Protein AF-A0A7C3VDF2-F1 (afdb_monomer_lite)

Radius of gyration: 17.89 Å; chains: 1; bounding box: 38×41×49 Å

Foldseek 3Di:
DDDPVLVVCLVCQVVVLVVCCVVVVNALLSSLCSNQVVNLVVLCVLPVVLQVVLLVVLLLPLQLCLVLVQVLCQLQVVDARPDDPPPPDADVRTRGPSSSSNSSSVSSRVRSVCCRPPNPDSPDDCVPVVNVVVSVVSCVVSVVSVVCCVPPVVVSNDNPDD

Structure (mmCIF, N/CA/C/O backbone):
data_AF-A0A7C3VDF2-F1
#
_entry.id   AF-A0A7C3VDF2-F1
#
loop_
_atom_site.group_PDB
_atom_site.id
_atom_site.type_symbol
_atom_site.label_atom_id
_atom_site.label_alt_id
_atom_site.label_comp_id
_atom_site.label_asym_id
_atom_site.label_entity_id
_atom_site.label_seq_id
_atom_site.pdbx_PDB_ins_code
_atom_site.Cartn_x
_atom_site.Cartn_y
_atom_site.Cartn_z
_atom_site.occupancy
_atom_site.B_iso_or_equiv
_atom_site.auth_seq_id
_atom_site.auth_comp_id
_atom_site.auth_asym_id
_atom_site.auth_atom_id
_atom_site.pdbx_PDB_model_num
ATOM 1 N N . MET A 1 1 ? -18.485 2.761 19.091 1.00 57.16 1 MET A N 1
ATOM 2 C CA . MET A 1 1 ? -18.601 3.387 17.757 1.00 57.16 1 MET A CA 1
ATOM 3 C C . MET A 1 1 ? -17.496 4.422 17.684 1.00 57.16 1 MET A C 1
ATOM 5 O O . MET A 1 1 ? -17.377 5.202 18.622 1.00 57.16 1 MET A O 1
ATOM 9 N N . VAL A 1 2 ? -16.613 4.338 16.691 1.00 72.25 2 VAL A N 1
ATOM 10 C CA . VAL A 1 2 ? -15.445 5.225 16.610 1.00 72.25 2 VAL A CA 1
ATOM 11 C C . VAL A 1 2 ? -15.928 6.656 16.364 1.00 72.25 2 VAL A C 1
ATOM 13 O O . VAL A 1 2 ? -16.851 6.882 15.584 1.00 72.25 2 VAL A O 1
ATOM 16 N N . SER A 1 3 ? -15.371 7.616 17.105 1.00 84.50 3 SER A N 1
ATOM 17 C CA . SER A 1 3 ? -15.807 9.017 17.074 1.00 84.50 3 SER A CA 1
ATOM 18 C C . SER A 1 3 ? -15.695 9.622 15.671 1.00 84.50 3 SER A C 1
ATOM 20 O O . SER A 1 3 ? -14.692 9.420 14.983 1.00 84.50 3 SER A O 1
ATOM 22 N N . LYS A 1 4 ? -16.673 10.463 15.293 1.00 89.12 4 LYS A N 1
ATOM 23 C CA . LYS A 1 4 ? -16.661 11.272 14.055 1.00 89.12 4 LYS A CA 1
ATOM 24 C C . LYS A 1 4 ? -15.363 12.078 13.887 1.00 89.12 4 LYS A C 1
ATOM 26 O O . LYS A 1 4 ? -14.963 12.364 12.766 1.00 89.12 4 LYS A O 1
ATOM 31 N N . LYS A 1 5 ? -14.680 12.396 14.995 1.00 93.25 5 LYS A N 1
ATOM 32 C CA . LYS A 1 5 ? -13.379 13.080 15.003 1.00 93.25 5 LYS A CA 1
ATOM 33 C C . LYS A 1 5 ? -12.282 12.281 14.290 1.00 93.25 5 LYS A C 1
ATOM 35 O O . LYS A 1 5 ? -11.503 12.873 13.554 1.00 93.25 5 LYS A O 1
ATOM 40 N N . HIS A 1 6 ? -12.237 10.957 14.465 1.00 94.81 6 HIS A N 1
ATOM 41 C CA . HIS A 1 6 ? -11.242 10.110 13.795 1.00 94.81 6 HIS A CA 1
ATOM 42 C C . HIS A 1 6 ? -11.486 10.059 12.287 1.00 94.81 6 HIS A C 1
ATOM 44 O O . HIS A 1 6 ? -10.539 10.114 11.513 1.00 94.81 6 HIS A O 1
ATOM 50 N N . LEU A 1 7 ? -12.755 10.003 11.870 1.00 94.38 7 LEU A N 1
ATOM 51 C CA . LEU A 1 7 ? -13.112 10.040 10.454 1.00 94.38 7 LEU A CA 1
ATOM 52 C C . LEU A 1 7 ? -12.704 11.375 9.827 1.00 94.38 7 LEU A C 1
ATOM 54 O O . LEU A 1 7 ? -12.064 11.387 8.784 1.00 94.38 7 LEU A O 1
ATOM 58 N N . LEU A 1 8 ? -13.019 12.489 10.494 1.00 95.75 8 LEU A N 1
ATOM 59 C CA . LEU A 1 8 ? -12.620 13.816 10.032 1.00 95.75 8 LEU A CA 1
ATOM 60 C C . LEU A 1 8 ? -11.096 13.938 9.910 1.00 95.75 8 LEU A C 1
ATOM 62 O O . LEU A 1 8 ? -10.612 14.443 8.905 1.00 95.75 8 LEU A O 1
ATOM 66 N N . PHE A 1 9 ? -10.342 13.430 10.889 1.00 95.88 9 PHE A N 1
ATOM 67 C CA . PHE A 1 9 ? -8.881 13.391 10.817 1.00 95.88 9 PHE A CA 1
ATOM 68 C C . PHE A 1 9 ? -8.391 12.643 9.570 1.00 95.88 9 PHE A C 1
ATOM 70 O O . PHE A 1 9 ? -7.584 13.185 8.823 1.00 95.88 9 PHE A O 1
ATOM 77 N N . ILE A 1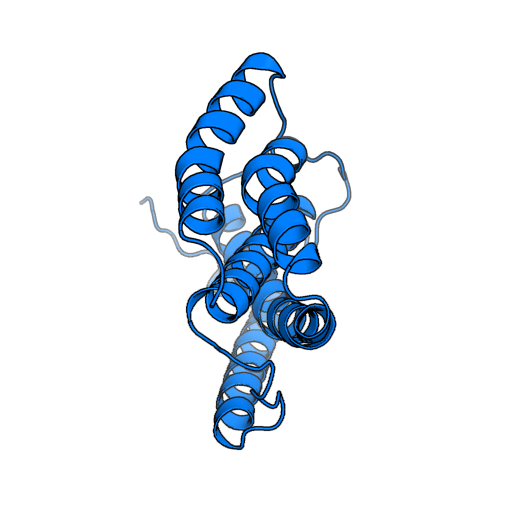 10 ? -8.919 11.445 9.301 1.00 96.88 10 ILE A N 1
ATOM 78 C CA . ILE A 1 10 ? -8.537 10.654 8.123 1.00 96.88 10 ILE A CA 1
ATOM 79 C C . ILE A 1 10 ? -8.911 11.349 6.811 1.00 96.88 10 ILE A C 1
ATOM 81 O O . ILE A 1 10 ? -8.132 11.302 5.867 1.00 96.88 10 ILE A O 1
ATOM 85 N N . LEU A 1 11 ? -10.064 12.018 6.743 1.00 95.94 11 LEU A N 1
ATOM 86 C CA . LEU A 1 11 ? -10.493 12.741 5.541 1.00 95.94 11 LEU A CA 1
ATOM 87 C C . LEU A 1 11 ? -9.654 13.994 5.267 1.00 95.94 11 LEU A C 1
ATOM 89 O O . LEU A 1 11 ? -9.436 14.343 4.111 1.00 95.94 11 LEU A O 1
ATOM 93 N N . LEU A 1 12 ? -9.173 14.666 6.315 1.00 97.44 12 LEU A N 1
ATOM 94 C CA . LEU A 1 12 ? -8.295 15.832 6.187 1.00 97.44 12 LEU A CA 1
ATOM 95 C C . LEU A 1 12 ? -6.829 15.444 5.960 1.00 97.44 12 LEU A C 1
ATOM 97 O O . LEU A 1 12 ? -6.051 16.244 5.441 1.00 97.44 12 LEU A O 1
ATOM 101 N N . TRP A 1 13 ? -6.441 14.224 6.331 1.00 97.81 13 TRP A N 1
ATOM 102 C CA . TRP A 1 13 ? -5.058 13.774 6.267 1.00 97.81 13 TRP A CA 1
ATOM 103 C C . TRP A 1 13 ? -4.420 13.858 4.866 1.00 97.81 13 TRP A C 1
ATOM 105 O O . TRP A 1 13 ? -3.295 14.345 4.790 1.00 97.81 13 TRP A O 1
ATOM 115 N N . PRO A 1 14 ? -5.084 13.500 3.747 1.00 97.81 14 PRO A N 1
ATOM 116 C CA . PRO A 1 14 ? -4.513 13.656 2.407 1.00 97.81 14 PRO A CA 1
ATOM 117 C C . PRO A 1 14 ? -4.091 15.091 2.073 1.00 97.81 14 PRO A C 1
ATOM 119 O O . PRO A 1 14 ? -3.101 15.290 1.372 1.00 97.81 14 PRO A O 1
ATOM 122 N N . ILE A 1 15 ? -4.794 16.099 2.603 1.00 98.25 15 ILE A N 1
ATOM 123 C CA . ILE A 1 15 ? -4.428 17.512 2.421 1.00 98.25 15 ILE A CA 1
ATOM 124 C C . ILE A 1 15 ? -3.101 17.788 3.136 1.00 98.25 15 ILE A C 1
ATOM 126 O O . ILE A 1 15 ? -2.181 18.356 2.550 1.00 98.25 15 ILE A O 1
ATOM 130 N N . ILE A 1 16 ? -2.971 17.316 4.379 1.00 98.06 16 ILE A N 1
ATOM 131 C CA . ILE A 1 16 ? -1.741 17.433 5.172 1.00 98.06 16 ILE A CA 1
ATOM 132 C C . ILE A 1 16 ? -0.593 16.680 4.488 1.00 98.06 16 ILE A C 1
ATOM 134 O O . ILE A 1 16 ? 0.486 17.240 4.312 1.00 98.06 16 ILE A O 1
ATOM 138 N N . ALA A 1 17 ? -0.828 15.441 4.051 1.00 98.06 17 ALA A N 1
ATOM 139 C CA . ALA A 1 17 ? 0.152 14.615 3.350 1.00 98.06 17 ALA A CA 1
ATOM 140 C C . ALA A 1 17 ? 0.629 15.275 2.050 1.00 98.06 17 ALA A C 1
ATOM 142 O O . ALA A 1 17 ? 1.827 15.265 1.772 1.00 98.06 17 ALA A O 1
ATOM 143 N N . THR A 1 18 ? -0.275 15.906 1.295 1.00 98.19 18 THR A N 1
ATOM 144 C CA . THR A 1 18 ? 0.064 16.669 0.085 1.00 98.19 18 THR A CA 1
ATOM 145 C C . THR A 1 18 ? 1.000 17.825 0.422 1.00 98.19 18 THR A C 1
ATOM 147 O O . THR A 1 18 ? 2.092 17.913 -0.136 1.00 98.19 18 THR A O 1
ATOM 150 N N . VAL A 1 19 ? 0.618 18.678 1.379 1.00 98.19 19 VAL A N 1
ATOM 151 C CA . VAL A 1 19 ? 1.434 19.828 1.800 1.00 98.19 19 VAL A CA 1
ATOM 152 C C . VAL A 1 19 ? 2.812 19.374 2.288 1.00 98.19 19 VAL A C 1
ATOM 154 O O . VAL A 1 19 ? 3.826 19.907 1.842 1.00 98.19 19 VAL A O 1
ATOM 157 N N . LEU A 1 20 ? 2.872 18.350 3.145 1.00 98.06 20 LEU A N 1
ATOM 158 C CA . LEU A 1 20 ? 4.135 17.794 3.635 1.00 98.06 20 LEU A CA 1
ATOM 159 C C . LEU A 1 20 ? 4.989 17.213 2.505 1.00 98.06 20 LEU A C 1
ATOM 161 O O . LEU A 1 20 ? 6.199 17.425 2.498 1.00 98.06 20 LEU A O 1
ATOM 165 N N . SER A 1 21 ? 4.381 16.533 1.532 1.00 97.62 21 SER A N 1
ATOM 166 C CA . SER A 1 21 ? 5.111 15.961 0.396 1.00 97.62 21 SER A CA 1
ATOM 167 C C . SER A 1 21 ? 5.785 17.049 -0.442 1.00 97.62 21 SER A C 1
ATOM 169 O O . SER A 1 21 ? 6.950 16.901 -0.809 1.00 97.62 21 SER A O 1
ATOM 171 N N . PHE A 1 22 ? 5.105 18.178 -0.676 1.00 97.31 22 PHE A N 1
ATOM 172 C CA . PHE A 1 22 ? 5.691 19.323 -1.379 1.00 97.31 22 PHE A CA 1
ATOM 173 C C . PHE A 1 22 ? 6.793 20.010 -0.569 1.00 97.31 22 PHE A C 1
ATOM 175 O O . PHE A 1 22 ? 7.875 20.260 -1.102 1.00 97.31 22 PHE A O 1
ATOM 182 N N . LEU A 1 23 ? 6.550 20.288 0.715 1.00 97.94 23 LEU A N 1
ATOM 183 C CA . LEU A 1 23 ? 7.520 20.974 1.577 1.00 97.94 23 LEU A CA 1
ATOM 184 C C . LEU A 1 23 ? 8.807 20.163 1.763 1.00 97.94 23 LEU A C 1
ATOM 186 O O . LEU A 1 23 ? 9.899 20.728 1.767 1.00 97.94 23 LEU A O 1
ATOM 190 N N . LEU A 1 24 ? 8.684 18.842 1.887 1.00 96.56 24 LEU A N 1
ATOM 191 C CA . LEU A 1 24 ? 9.812 17.937 2.099 1.00 96.56 24 LEU A CA 1
ATOM 192 C C . LEU A 1 24 ? 10.455 17.456 0.792 1.00 96.56 24 LEU A C 1
ATOM 194 O O . LEU A 1 24 ? 11.447 16.734 0.852 1.00 96.56 24 LEU A O 1
ATOM 198 N N . LYS A 1 25 ? 9.899 17.823 -0.376 1.00 95.56 25 LYS A N 1
ATOM 199 C CA . LYS A 1 25 ? 10.270 17.247 -1.683 1.00 95.56 25 LYS A CA 1
ATOM 200 C C . LYS A 1 25 ? 10.303 15.715 -1.613 1.00 95.56 25 LYS A C 1
ATOM 202 O O . LYS A 1 25 ? 11.284 15.076 -1.992 1.00 95.56 25 LYS A O 1
ATOM 207 N N . ALA A 1 26 ? 9.243 15.147 -1.043 1.00 94.50 26 ALA A N 1
ATOM 208 C CA . ALA A 1 26 ? 9.159 13.731 -0.731 1.00 94.50 26 ALA A CA 1
ATOM 209 C C . ALA A 1 26 ? 9.307 12.877 -1.998 1.00 94.50 26 ALA A C 1
ATOM 211 O O . ALA A 1 26 ? 8.665 13.128 -3.017 1.00 94.50 26 ALA A O 1
ATOM 212 N N . ASN A 1 27 ? 10.139 11.838 -1.919 1.00 93.88 27 ASN A N 1
ATOM 213 C CA . ASN A 1 27 ? 10.215 10.816 -2.960 1.00 93.88 27 ASN A CA 1
ATOM 214 C C . ASN A 1 27 ? 8.980 9.894 -2.918 1.00 93.88 27 ASN A C 1
ATOM 216 O O . ASN A 1 27 ? 8.108 10.037 -2.053 1.00 93.88 27 ASN A O 1
ATOM 220 N N . THR A 1 28 ? 8.902 8.938 -3.847 1.00 92.62 28 THR A N 1
ATOM 221 C CA . THR A 1 28 ? 7.770 8.004 -3.957 1.00 92.62 28 THR A CA 1
ATOM 222 C C . THR A 1 28 ? 7.518 7.254 -2.650 1.00 92.62 28 THR A C 1
ATOM 224 O O . THR A 1 28 ? 6.384 7.212 -2.181 1.00 92.62 28 THR A O 1
ATOM 227 N N . LEU A 1 29 ? 8.567 6.730 -2.006 1.00 95.19 29 LEU A N 1
ATOM 228 C CA . LEU A 1 29 ? 8.438 6.008 -0.738 1.00 95.19 29 LEU A CA 1
ATOM 229 C C . LEU A 1 29 ? 7.896 6.902 0.383 1.00 95.19 29 LEU A C 1
ATOM 231 O O . LEU A 1 29 ? 6.945 6.533 1.070 1.00 95.19 29 LEU A O 1
ATOM 235 N N . ALA A 1 30 ? 8.484 8.085 0.565 1.00 96.56 30 ALA A N 1
ATOM 236 C CA . ALA A 1 30 ? 8.071 9.028 1.595 1.00 96.56 30 ALA A CA 1
ATOM 237 C C . ALA A 1 30 ? 6.625 9.491 1.376 1.00 96.56 30 ALA A C 1
ATOM 239 O O . ALA A 1 30 ? 5.841 9.503 2.322 1.00 96.56 30 ALA A O 1
ATOM 240 N N . SER A 1 31 ? 6.244 9.786 0.131 1.00 96.44 31 SER A N 1
ATOM 241 C CA . SER A 1 31 ? 4.867 10.140 -0.224 1.00 96.44 31 SER A CA 1
ATOM 242 C C . SER A 1 31 ? 3.911 8.986 0.084 1.00 96.44 31 SER A C 1
ATOM 244 O O . SER A 1 31 ? 2.910 9.176 0.766 1.00 96.44 31 SER A O 1
ATOM 246 N N . THR A 1 32 ? 4.251 7.758 -0.303 1.00 96.75 32 THR A N 1
ATOM 247 C CA . THR A 1 32 ? 3.467 6.558 0.018 1.00 96.75 32 THR A CA 1
ATOM 248 C C . THR A 1 32 ? 3.254 6.382 1.525 1.00 96.75 32 THR A C 1
ATOM 250 O O . THR A 1 32 ? 2.133 6.126 1.978 1.00 96.75 32 THR A O 1
ATOM 253 N N . LEU A 1 33 ? 4.304 6.567 2.329 1.00 98.06 33 LEU A N 1
ATOM 254 C CA . LEU A 1 33 ? 4.208 6.493 3.788 1.00 98.06 33 LEU A CA 1
ATOM 255 C C . LEU A 1 33 ? 3.353 7.624 4.367 1.00 98.06 33 LEU A C 1
ATOM 257 O O . LEU A 1 33 ? 2.565 7.374 5.278 1.00 98.06 33 LEU A O 1
ATOM 261 N N . LEU A 1 34 ? 3.462 8.843 3.834 1.00 98.19 34 LEU A N 1
ATOM 262 C CA . LEU A 1 34 ? 2.622 9.966 4.242 1.00 98.19 34 LEU A CA 1
ATOM 263 C C . LEU A 1 34 ? 1.151 9.693 3.922 1.00 98.19 34 LEU A C 1
ATOM 265 O O . LEU A 1 34 ? 0.315 9.824 4.808 1.00 98.19 34 LEU A O 1
ATOM 269 N N . PHE A 1 35 ? 0.820 9.285 2.698 1.00 98.19 35 PHE A N 1
ATOM 270 C CA . PHE A 1 35 ? -0.568 9.128 2.257 1.00 98.19 35 PHE A CA 1
ATOM 271 C C . PHE A 1 35 ? -1.266 7.894 2.830 1.00 98.19 35 PHE A C 1
ATOM 273 O O . PHE A 1 35 ? -2.449 7.975 3.153 1.00 98.19 35 PHE A O 1
ATOM 280 N N . PHE A 1 36 ? -0.558 6.773 2.983 1.00 98.25 36 PHE A N 1
ATOM 281 C CA . PHE A 1 36 ? -1.173 5.505 3.392 1.00 98.25 36 PHE A CA 1
ATOM 282 C C . PHE A 1 36 ? -0.581 4.943 4.679 1.00 98.25 36 PHE A C 1
ATOM 284 O O . PHE A 1 36 ? -1.327 4.459 5.525 1.00 98.25 36 PHE A O 1
ATOM 291 N N . GLY A 1 37 ? 0.734 5.054 4.877 1.00 98.06 37 GLY A N 1
ATOM 292 C CA . GLY A 1 37 ? 1.417 4.512 6.055 1.00 98.06 37 GLY A CA 1
ATOM 293 C C . GLY A 1 37 ? 0.935 5.132 7.368 1.00 98.06 37 GLY A C 1
ATOM 294 O O . GLY A 1 37 ? 0.401 4.434 8.227 1.00 98.06 37 GLY A O 1
ATOM 295 N N . ILE A 1 38 ? 1.078 6.450 7.521 1.00 98.00 38 ILE A N 1
ATOM 296 C CA . ILE A 1 38 ? 0.698 7.169 8.746 1.00 98.00 38 ILE A CA 1
ATOM 297 C C . ILE A 1 38 ? -0.785 6.985 9.109 1.00 98.00 38 ILE A C 1
ATOM 299 O O . ILE A 1 38 ? -1.060 6.589 10.249 1.00 98.00 38 ILE A O 1
ATOM 303 N N . PRO A 1 39 ? -1.759 7.219 8.207 1.00 97.81 39 PRO A N 1
ATOM 304 C CA . PRO A 1 39 ? -3.161 7.067 8.572 1.00 97.81 39 PRO A CA 1
ATOM 305 C C . PRO A 1 39 ? -3.515 5.600 8.840 1.00 97.81 39 PRO A C 1
ATOM 307 O O . PRO A 1 39 ? -4.291 5.326 9.754 1.00 97.81 39 PRO A O 1
ATOM 310 N N . ALA A 1 40 ? -2.903 4.637 8.143 1.00 98.06 40 ALA A N 1
ATOM 311 C CA . ALA A 1 40 ? -3.100 3.225 8.450 1.00 98.06 40 ALA A CA 1
ATOM 312 C C . ALA A 1 40 ? -2.544 2.833 9.825 1.00 98.06 40 ALA A C 1
ATOM 314 O O . ALA A 1 40 ? -3.210 2.109 10.567 1.00 98.06 40 ALA A O 1
ATOM 315 N N . VAL A 1 41 ? -1.360 3.325 10.203 1.00 98.25 41 VAL A N 1
ATOM 316 C CA . VAL A 1 41 ? -0.772 3.109 11.535 1.00 98.25 41 VAL A CA 1
ATOM 317 C C . VAL A 1 41 ? -1.665 3.714 12.618 1.00 98.25 41 VAL A C 1
ATOM 319 O O . VAL A 1 41 ? -1.983 3.045 13.601 1.00 98.25 41 VAL A O 1
ATOM 322 N N . TYR A 1 42 ? -2.151 4.938 12.411 1.00 97.88 42 TYR A N 1
ATOM 323 C CA . TYR A 1 42 ? -3.103 5.581 13.313 1.00 97.88 42 TYR A CA 1
ATOM 324 C C . TYR A 1 42 ? -4.368 4.734 13.526 1.00 97.88 42 TYR A C 1
ATOM 326 O O . TYR A 1 42 ? -4.754 4.460 14.662 1.00 97.88 42 TYR A O 1
ATOM 334 N N . LEU A 1 43 ? -4.986 4.254 12.443 1.00 96.75 43 LEU A N 1
ATOM 335 C CA . LEU A 1 43 ? -6.168 3.388 12.504 1.00 96.75 43 LEU A CA 1
ATOM 336 C C . LEU A 1 43 ? -5.874 2.032 13.157 1.00 96.75 43 LEU A C 1
ATOM 338 O O . LEU A 1 43 ? -6.695 1.511 13.914 1.00 96.75 43 LEU A O 1
ATOM 342 N N . SER A 1 44 ? -4.677 1.494 12.937 1.00 96.88 44 SER A N 1
ATOM 343 C CA . SER A 1 44 ? -4.211 0.254 13.562 1.00 96.88 44 SER A CA 1
ATOM 344 C C . SER A 1 44 ? -4.122 0.387 15.084 1.00 96.88 44 SER A C 1
ATOM 346 O O . SER A 1 44 ? -4.484 -0.543 15.803 1.00 96.88 44 SER A O 1
ATOM 348 N N . PHE A 1 45 ? -3.726 1.556 15.601 1.00 96.12 45 PHE A N 1
ATOM 349 C CA . PHE A 1 45 ? -3.753 1.816 17.043 1.00 96.12 45 PHE A CA 1
ATOM 350 C C . PHE A 1 45 ? -5.171 1.836 17.622 1.00 96.12 45 PHE A C 1
ATOM 352 O O . PHE A 1 45 ? -5.349 1.417 18.767 1.00 96.12 45 PHE A O 1
ATOM 359 N N . LEU A 1 46 ? -6.167 2.275 16.845 1.00 93.75 46 LEU A N 1
ATOM 360 C CA . LEU A 1 46 ? -7.573 2.281 17.262 1.00 93.75 46 LEU A CA 1
ATOM 361 C C . LEU A 1 46 ? -8.196 0.879 17.256 1.00 93.75 46 LEU A C 1
ATOM 363 O O . LEU A 1 46 ? -9.106 0.623 18.044 1.00 93.75 46 LEU A O 1
ATOM 367 N N . LYS A 1 47 ? -7.729 -0.027 16.385 1.00 92.62 47 LYS A N 1
ATOM 368 C CA . LYS A 1 47 ? -8.293 -1.379 16.240 1.00 92.62 47 LYS A CA 1
ATOM 369 C C . LYS A 1 47 ? -7.216 -2.449 16.036 1.00 92.62 47 LYS A C 1
ATOM 371 O O . LYS A 1 47 ? -7.125 -3.093 14.991 1.00 92.62 47 LYS A O 1
ATOM 376 N N . LYS A 1 48 ? -6.416 -2.661 17.085 1.00 93.69 48 LYS A N 1
ATOM 377 C CA . LYS A 1 48 ? -5.241 -3.552 17.082 1.00 93.69 48 LYS A CA 1
ATOM 378 C C . LYS A 1 48 ? -5.562 -5.004 16.726 1.00 93.69 48 LYS A C 1
ATOM 380 O O . LYS A 1 48 ? -4.791 -5.646 16.017 1.00 93.69 48 LYS A O 1
ATOM 385 N N . ASP A 1 49 ? -6.719 -5.497 17.157 1.00 92.06 49 ASP A N 1
ATOM 386 C CA . ASP A 1 49 ? -7.125 -6.894 16.953 1.00 92.06 49 ASP A CA 1
ATOM 387 C C . ASP A 1 49 ? -7.311 -7.252 15.467 1.00 92.06 49 ASP A C 1
ATOM 389 O O . ASP A 1 49 ? -7.222 -8.417 15.083 1.00 92.06 49 ASP A O 1
ATOM 393 N N . CYS A 1 50 ? -7.536 -6.248 14.612 1.00 93.06 50 CYS A N 1
ATOM 394 C CA . CYS A 1 50 ? -7.727 -6.429 13.176 1.00 93.06 50 CYS A CA 1
ATOM 395 C C . CYS A 1 50 ? -6.408 -6.445 12.388 1.00 93.06 50 CYS A C 1
ATOM 397 O O . CYS A 1 50 ? -6.408 -6.922 11.254 1.00 93.06 50 CYS A O 1
ATOM 399 N N . ILE A 1 51 ? -5.292 -5.966 12.960 1.00 95.12 51 ILE A N 1
ATOM 400 C CA . ILE A 1 51 ? -4.026 -5.743 12.235 1.00 95.12 51 ILE A CA 1
ATOM 401 C C . ILE A 1 51 ? -3.595 -7.008 11.500 1.00 95.12 51 ILE A C 1
ATOM 403 O O . ILE A 1 51 ? -3.443 -6.994 10.285 1.00 95.12 51 ILE A O 1
ATOM 407 N N . LYS A 1 52 ? -3.479 -8.133 12.217 1.00 94.12 52 LYS A N 1
ATOM 408 C CA . LYS A 1 52 ? -3.024 -9.400 11.630 1.00 94.12 52 LYS A CA 1
ATOM 409 C C . LYS A 1 52 ? -3.891 -9.824 10.445 1.00 94.12 52 LYS A C 1
ATOM 411 O O . LYS A 1 52 ? -3.367 -10.257 9.424 1.00 94.12 52 LYS A O 1
ATOM 416 N N . MET A 1 53 ? -5.209 -9.712 10.591 1.00 93.12 53 MET A N 1
ATOM 417 C CA . MET A 1 53 ? -6.157 -10.141 9.569 1.00 93.12 53 MET A CA 1
ATOM 418 C C . MET A 1 53 ? -6.034 -9.281 8.307 1.00 93.12 53 MET A C 1
ATOM 420 O O . MET A 1 53 ? -5.846 -9.814 7.214 1.00 93.12 53 MET A O 1
ATOM 424 N N . VAL A 1 54 ? -6.055 -7.959 8.482 1.00 95.44 54 VAL A N 1
ATOM 425 C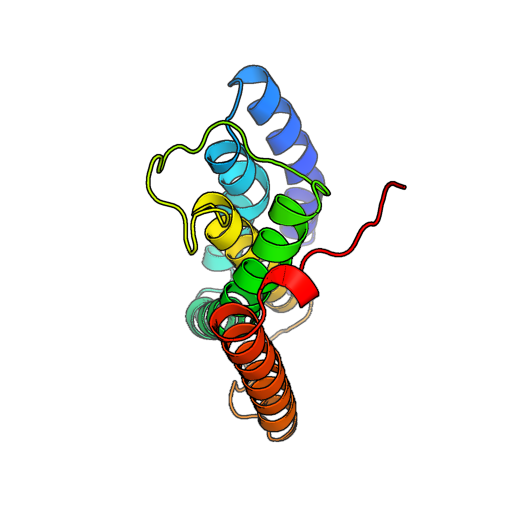 CA . VAL A 1 54 ? -5.965 -6.998 7.380 1.00 95.44 54 VAL A CA 1
ATOM 426 C C . VAL A 1 54 ? -4.586 -7.044 6.719 1.00 95.44 54 VAL A C 1
ATOM 428 O O . VAL A 1 54 ? -4.505 -6.987 5.498 1.00 95.44 54 VAL A O 1
ATOM 431 N N . SER A 1 55 ? -3.499 -7.215 7.481 1.00 96.44 55 SER A N 1
ATOM 432 C CA . SER A 1 55 ? -2.147 -7.371 6.926 1.00 96.44 55 SER A CA 1
ATOM 433 C C . SER A 1 55 ? -2.036 -8.619 6.061 1.00 96.44 55 SER A C 1
ATOM 435 O O . SER A 1 55 ? -1.522 -8.534 4.952 1.00 96.44 55 SER A O 1
ATOM 437 N N . ILE A 1 56 ? -2.545 -9.766 6.523 1.00 94.88 56 ILE A N 1
ATOM 438 C CA . ILE A 1 56 ? -2.534 -11.000 5.726 1.00 94.88 56 ILE A CA 1
ATOM 439 C C . ILE A 1 56 ? -3.341 -10.804 4.441 1.00 94.88 56 ILE A C 1
ATOM 441 O O . ILE A 1 56 ? -2.865 -11.159 3.367 1.00 94.88 56 ILE A O 1
ATOM 445 N N . PHE A 1 57 ? -4.529 -10.202 4.532 1.00 93.81 57 PHE A N 1
ATOM 446 C CA . PHE A 1 57 ? -5.336 -9.885 3.356 1.00 93.81 57 PHE A CA 1
ATOM 447 C C . PHE A 1 57 ? -4.578 -8.974 2.375 1.00 93.81 57 PHE A C 1
ATOM 449 O O . PHE A 1 57 ? -4.478 -9.285 1.190 1.00 93.81 57 PHE A O 1
ATOM 456 N N . ALA A 1 58 ? -3.976 -7.893 2.869 1.00 96.69 58 ALA A N 1
ATOM 457 C CA . ALA A 1 58 ? -3.214 -6.957 2.053 1.00 96.69 58 ALA A CA 1
ATOM 458 C C . ALA A 1 58 ? -1.964 -7.587 1.424 1.00 96.69 58 ALA A C 1
ATOM 460 O O . ALA A 1 58 ? -1.626 -7.236 0.302 1.00 96.69 58 ALA A O 1
ATOM 461 N N . VAL A 1 59 ? -1.301 -8.541 2.084 1.00 96.50 59 VAL A N 1
ATOM 462 C CA . VAL A 1 59 ? -0.190 -9.292 1.475 1.00 96.50 59 VAL A CA 1
ATOM 463 C C . VAL A 1 59 ? -0.700 -10.214 0.373 1.00 96.50 59 VAL A C 1
ATOM 465 O O . VAL A 1 59 ? -0.181 -10.170 -0.739 1.00 96.50 59 VAL A O 1
ATOM 468 N N . ILE A 1 60 ? -1.718 -11.030 0.676 1.00 94.69 60 ILE A N 1
ATOM 469 C CA . ILE A 1 60 ? -2.244 -12.041 -0.250 1.00 94.69 60 ILE A CA 1
ATOM 470 C C . ILE A 1 60 ? -2.720 -11.388 -1.540 1.00 94.69 60 ILE A C 1
ATOM 472 O O . ILE A 1 60 ? -2.403 -11.893 -2.607 1.00 94.69 60 ILE A O 1
ATOM 476 N N . PHE A 1 61 ? -3.462 -10.285 -1.450 1.00 94.12 61 PHE A N 1
ATOM 477 C CA . PHE A 1 61 ? -3.993 -9.609 -2.629 1.00 94.12 61 PHE A CA 1
ATOM 478 C C . PHE A 1 61 ? -3.029 -8.548 -3.158 1.00 94.12 61 PHE A C 1
ATOM 480 O O . PHE A 1 61 ? -2.764 -8.505 -4.353 1.00 94.12 61 PHE A O 1
ATOM 487 N N . GLY A 1 62 ? -2.456 -7.715 -2.296 1.00 95.31 62 GLY A N 1
ATOM 488 C CA . GLY A 1 62 ? -1.665 -6.570 -2.733 1.00 95.31 62 GLY A CA 1
ATOM 489 C C . GLY A 1 62 ? -0.366 -6.933 -3.421 1.00 95.31 62 GLY A C 1
ATOM 490 O O . GLY A 1 62 ? -0.078 -6.350 -4.457 1.00 95.31 62 GLY A O 1
ATOM 491 N N . ILE A 1 63 ? 0.397 -7.905 -2.919 1.00 95.62 63 ILE A N 1
ATOM 492 C CA . ILE A 1 63 ? 1.705 -8.205 -3.514 1.00 95.62 63 ILE A CA 1
ATOM 493 C C . ILE A 1 63 ? 1.567 -8.792 -4.929 1.00 95.62 63 ILE A C 1
ATOM 495 O O . ILE A 1 63 ? 2.177 -8.235 -5.841 1.00 95.62 63 ILE A O 1
ATOM 499 N N . PRO A 1 64 ? 0.744 -9.831 -5.183 1.00 95.75 64 PRO A N 1
ATOM 500 C CA . PRO A 1 64 ? 0.571 -10.349 -6.540 1.00 95.75 64 PRO A CA 1
ATOM 501 C C . PRO A 1 64 ? 0.009 -9.305 -7.507 1.00 95.75 64 PRO A C 1
ATOM 503 O O . PRO A 1 64 ? 0.504 -9.186 -8.625 1.00 95.75 64 PRO A O 1
ATOM 506 N N . PHE A 1 65 ? -0.984 -8.516 -7.077 1.00 94.81 65 PHE A N 1
ATOM 507 C CA . PHE A 1 65 ? -1.535 -7.455 -7.921 1.00 94.81 65 PHE A CA 1
ATOM 508 C C . PHE A 1 65 ? -0.508 -6.364 -8.224 1.00 94.81 65 PHE A C 1
ATOM 510 O O . PHE A 1 65 ? -0.461 -5.902 -9.359 1.00 94.81 65 PHE A O 1
ATOM 517 N N . ALA A 1 66 ? 0.329 -5.985 -7.255 1.00 95.06 66 ALA A N 1
ATOM 518 C CA . ALA A 1 66 ? 1.359 -4.970 -7.451 1.00 95.06 66 ALA A CA 1
ATOM 519 C C . ALA A 1 66 ? 2.379 -5.434 -8.484 1.00 95.06 66 ALA A C 1
ATOM 521 O O . ALA A 1 66 ? 2.708 -4.686 -9.392 1.00 95.06 66 ALA A O 1
ATOM 522 N N . ILE A 1 67 ? 2.818 -6.691 -8.384 1.00 96.00 67 ILE A N 1
ATOM 523 C CA . ILE A 1 67 ? 3.767 -7.283 -9.326 1.00 96.00 67 ILE A CA 1
ATOM 524 C C . ILE A 1 67 ? 3.206 -7.268 -10.747 1.00 96.00 67 ILE A C 1
ATOM 526 O O . ILE A 1 67 ? 3.880 -6.792 -11.651 1.00 96.00 67 ILE A O 1
ATOM 530 N N . ILE A 1 68 ? 1.987 -7.779 -10.948 1.00 94.44 68 ILE A N 1
ATOM 531 C CA . ILE A 1 68 ? 1.392 -7.853 -12.289 1.00 94.44 68 ILE A CA 1
ATOM 532 C C . ILE A 1 68 ? 1.195 -6.449 -12.856 1.00 94.44 68 ILE A C 1
ATOM 534 O O . ILE A 1 68 ? 1.600 -6.174 -13.982 1.00 94.44 68 ILE A O 1
ATOM 538 N N . LEU A 1 69 ? 0.543 -5.578 -12.083 1.00 93.00 69 LEU A N 1
ATOM 539 C CA . LEU A 1 69 ? 0.143 -4.260 -12.552 1.00 93.00 69 LEU A CA 1
ATOM 540 C C . LEU A 1 69 ? 1.365 -3.400 -12.846 1.00 93.00 69 LEU A C 1
ATOM 542 O O . LEU A 1 69 ? 1.446 -2.832 -13.926 1.00 93.00 69 LEU A O 1
ATOM 546 N N . ASP A 1 70 ? 2.320 -3.332 -11.921 1.00 93.12 70 ASP A N 1
ATOM 547 C CA . ASP A 1 70 ? 3.497 -2.483 -12.086 1.00 93.12 70 ASP A CA 1
ATOM 548 C C . ASP A 1 70 ? 4.418 -3.007 -13.191 1.00 93.12 70 ASP A C 1
ATOM 550 O O . ASP A 1 70 ? 4.946 -2.219 -13.967 1.00 93.12 70 ASP A O 1
ATOM 554 N N . TYR A 1 71 ? 4.535 -4.334 -13.342 1.00 93.25 71 TYR A N 1
ATOM 555 C CA . TYR A 1 71 ? 5.306 -4.917 -14.438 1.00 93.25 71 TYR A CA 1
ATOM 556 C C . TYR A 1 71 ? 4.720 -4.507 -15.787 1.00 93.25 71 TYR A C 1
ATOM 558 O O . TYR A 1 71 ? 5.443 -3.978 -16.624 1.00 93.25 71 TYR A O 1
ATOM 566 N N . VAL A 1 72 ? 3.410 -4.706 -15.981 1.00 91.94 72 VAL A N 1
ATOM 567 C CA . VAL A 1 72 ? 2.734 -4.336 -17.232 1.00 91.94 72 VAL A CA 1
ATOM 568 C C . VAL A 1 72 ? 2.831 -2.828 -17.466 1.00 91.94 72 VAL A C 1
ATOM 570 O O . VAL A 1 72 ? 3.184 -2.405 -18.559 1.00 91.94 72 VAL A O 1
ATOM 573 N N . MET A 1 73 ? 2.580 -2.009 -16.445 1.00 91.31 73 MET A N 1
ATOM 574 C CA . MET A 1 73 ? 2.599 -0.553 -16.591 1.00 91.31 73 MET A CA 1
ATOM 575 C C . MET A 1 73 ? 3.986 0.001 -16.925 1.00 91.31 73 MET A C 1
ATOM 577 O O . MET A 1 73 ? 4.062 0.942 -17.713 1.00 91.31 73 MET A O 1
ATOM 581 N N . GLU A 1 74 ? 5.070 -0.560 -16.382 1.00 90.62 74 GLU A N 1
ATOM 582 C CA . GLU A 1 74 ? 6.421 -0.120 -16.742 1.00 90.62 74 GLU A CA 1
ATOM 583 C C . GLU A 1 74 ? 6.822 -0.563 -18.157 1.00 90.62 74 GLU A C 1
ATOM 585 O O . GLU A 1 74 ? 7.334 0.262 -18.915 1.00 90.62 74 GLU A O 1
ATOM 590 N N . ILE A 1 75 ? 6.556 -1.815 -18.559 1.00 90.00 75 ILE A N 1
ATOM 591 C CA . ILE A 1 75 ? 6.941 -2.289 -19.905 1.00 90.00 75 ILE A CA 1
ATOM 592 C C . ILE A 1 75 ? 6.147 -1.594 -21.012 1.00 90.00 75 ILE A C 1
ATOM 594 O O . ILE A 1 75 ? 6.692 -1.312 -22.074 1.00 90.00 75 ILE A O 1
ATOM 598 N N . THR A 1 76 ? 4.875 -1.270 -20.767 1.00 89.25 76 THR A N 1
ATOM 599 C CA . THR A 1 76 ? 4.042 -0.572 -21.752 1.00 89.25 76 THR A CA 1
ATOM 600 C C . THR A 1 76 ? 4.179 0.949 -21.675 1.00 89.25 76 THR A C 1
ATOM 602 O O . THR A 1 76 ? 3.455 1.663 -22.367 1.00 89.25 76 THR A O 1
ATOM 605 N N . GLY A 1 77 ? 5.044 1.469 -20.795 1.00 86.50 77 GLY A N 1
ATOM 606 C CA . GLY A 1 77 ? 5.237 2.906 -20.593 1.00 86.50 77 GLY A CA 1
ATOM 607 C C . GLY A 1 77 ? 4.025 3.637 -20.002 1.00 86.50 77 GLY A C 1
ATOM 608 O O . GLY A 1 77 ? 3.927 4.856 -20.122 1.00 86.50 77 GLY A O 1
ATOM 609 N N . GLY A 1 78 ? 3.094 2.920 -19.366 1.00 86.31 78 GLY A N 1
ATOM 610 C CA . GLY A 1 78 ? 1.936 3.509 -18.688 1.00 86.31 78 GLY A CA 1
ATOM 611 C C . GLY A 1 78 ? 2.335 4.378 -17.493 1.00 86.31 78 GLY A C 1
ATOM 612 O O . GLY A 1 78 ? 1.724 5.416 -17.242 1.00 86.31 78 GLY A O 1
ATOM 613 N N . TRP A 1 79 ? 3.396 3.991 -16.788 1.00 86.94 79 TRP A N 1
ATOM 614 C CA . TRP A 1 79 ? 4.174 4.884 -15.936 1.00 86.94 79 TRP A CA 1
ATOM 615 C C . TRP A 1 79 ? 5.598 4.360 -15.791 1.00 86.94 79 TRP A C 1
ATOM 617 O O . TRP A 1 79 ? 5.879 3.206 -16.089 1.00 86.94 79 TRP A O 1
ATOM 627 N N . TYR A 1 80 ? 6.499 5.204 -15.298 1.00 84.12 80 TYR A N 1
ATOM 628 C CA . TYR A 1 80 ? 7.864 4.797 -14.992 1.00 84.12 80 TYR A CA 1
ATOM 629 C C . TYR A 1 80 ? 8.361 5.515 -13.744 1.00 84.12 80 TYR A C 1
ATOM 631 O O . TYR A 1 80 ? 8.149 6.721 -13.584 1.00 84.12 80 TYR A O 1
ATOM 639 N N . ILE A 1 81 ? 9.038 4.779 -12.862 1.00 84.81 81 ILE A N 1
ATOM 640 C CA . ILE A 1 81 ? 9.662 5.341 -11.664 1.00 84.81 81 ILE A CA 1
ATOM 641 C C . ILE A 1 81 ? 11.158 5.447 -11.930 1.00 84.81 81 ILE A C 1
ATOM 643 O O . ILE A 1 81 ? 11.872 4.460 -11.787 1.00 84.81 81 ILE A O 1
ATOM 647 N N . PRO A 1 82 ? 11.676 6.630 -12.291 1.00 82.06 82 PRO A N 1
ATOM 648 C CA . PRO A 1 82 ? 13.062 6.759 -12.734 1.00 82.06 82 PRO A CA 1
ATOM 649 C C . PRO A 1 82 ? 14.089 6.621 -11.611 1.00 82.06 82 PRO A C 1
ATOM 651 O O . PRO A 1 82 ? 15.261 6.397 -11.892 1.00 82.06 82 PRO A O 1
ATOM 654 N N . LYS A 1 83 ? 13.681 6.823 -10.354 1.00 85.44 83 LYS A N 1
ATOM 655 C CA . LYS A 1 83 ? 14.561 6.756 -9.185 1.00 85.44 83 LYS A CA 1
ATOM 656 C C . LYS A 1 83 ? 13.848 6.037 -8.052 1.00 85.44 83 LYS A C 1
ATOM 658 O O . LYS A 1 83 ? 12.843 6.542 -7.550 1.00 85.44 83 LYS A O 1
ATOM 663 N N . SER A 1 84 ? 14.393 4.898 -7.649 1.00 89.62 84 SER A N 1
ATOM 664 C CA . SER A 1 84 ? 13.992 4.160 -6.457 1.00 89.62 84 SER A CA 1
ATOM 665 C C . SER A 1 84 ? 15.025 4.376 -5.349 1.00 89.62 84 SER A C 1
ATOM 667 O O . SER A 1 84 ? 16.221 4.534 -5.583 1.00 89.62 84 SER A O 1
ATOM 669 N N . VAL A 1 85 ? 14.557 4.385 -4.107 1.00 93.44 85 VAL A N 1
ATOM 670 C CA . VAL A 1 85 ? 15.387 4.313 -2.899 1.00 93.44 85 VAL A CA 1
ATOM 671 C C . VAL A 1 85 ? 16.099 2.960 -2.813 1.00 93.44 85 VAL A C 1
ATOM 673 O O . VAL A 1 85 ? 17.153 2.864 -2.190 1.00 93.44 85 VAL A O 1
ATOM 676 N N . PHE A 1 86 ? 15.536 1.927 -3.439 1.00 93.38 86 PHE A N 1
ATOM 677 C CA . PHE A 1 86 ? 16.049 0.561 -3.434 1.00 93.38 86 PHE A CA 1
ATOM 678 C C . PHE A 1 86 ? 16.835 0.200 -4.701 1.00 93.38 86 PHE A C 1
ATOM 680 O O . PHE A 1 86 ? 17.180 -0.969 -4.876 1.00 93.38 86 PHE A O 1
ATOM 687 N N . ASP A 1 87 ? 17.147 1.162 -5.578 1.00 88.75 87 ASP A N 1
ATOM 688 C CA . ASP A 1 87 ? 17.960 0.892 -6.767 1.00 88.75 87 ASP A CA 1
ATOM 689 C C . ASP A 1 87 ? 19.323 0.263 -6.379 1.00 88.75 87 ASP A C 1
ATOM 691 O O . ASP A 1 87 ? 19.939 0.670 -5.388 1.00 88.75 87 ASP A O 1
ATOM 695 N N . PRO A 1 88 ? 19.821 -0.732 -7.144 1.00 89.50 88 PRO A N 1
ATOM 696 C CA . PRO A 1 88 ? 19.298 -1.228 -8.424 1.00 89.50 88 PRO A CA 1
ATOM 697 C C . PRO A 1 88 ? 18.275 -2.378 -8.298 1.00 89.50 88 PRO A C 1
ATOM 699 O O . PRO A 1 88 ? 17.998 -3.065 -9.279 1.00 89.50 88 PRO A O 1
ATOM 702 N N . PHE A 1 89 ? 17.752 -2.664 -7.103 1.00 92.50 89 PHE A N 1
ATOM 703 C CA . PHE A 1 89 ? 16.897 -3.829 -6.886 1.00 92.50 89 PHE A CA 1
ATOM 704 C C . PHE A 1 89 ? 15.473 -3.606 -7.413 1.00 92.50 89 PHE A C 1
ATOM 706 O O . PHE A 1 89 ? 14.679 -2.869 -6.828 1.00 92.50 89 PHE A O 1
ATOM 713 N N . ARG A 1 90 ? 15.139 -4.312 -8.498 1.00 92.56 90 ARG A N 1
ATOM 714 C CA . ARG A 1 90 ? 13.802 -4.359 -9.103 1.00 92.56 90 ARG A CA 1
ATOM 715 C C . ARG A 1 90 ? 13.400 -5.793 -9.391 1.00 92.56 90 ARG A C 1
ATOM 717 O O . ARG A 1 90 ? 14.188 -6.575 -9.926 1.00 92.56 90 ARG A O 1
ATOM 724 N N . LEU A 1 91 ? 12.161 -6.142 -9.069 1.00 92.38 91 LEU A N 1
ATOM 725 C CA . LEU A 1 91 ? 11.628 -7.459 -9.382 1.00 92.38 91 LEU A CA 1
ATOM 726 C C . LEU A 1 91 ? 11.380 -7.549 -10.897 1.00 92.38 91 LEU A C 1
ATOM 728 O O . LEU A 1 91 ? 10.758 -6.672 -11.496 1.00 92.38 91 LEU A O 1
ATOM 732 N N . PHE A 1 92 ? 11.927 -8.595 -11.521 1.00 90.62 92 PHE A N 1
ATOM 733 C CA . PHE A 1 92 ? 11.940 -8.784 -12.979 1.00 90.62 92 PHE A CA 1
ATOM 734 C C . PHE A 1 92 ? 12.592 -7.636 -13.772 1.00 90.62 92 PHE A C 1
ATOM 736 O O . PHE A 1 92 ? 12.386 -7.542 -14.974 1.00 90.62 92 PHE A O 1
ATOM 743 N N . GLY A 1 93 ? 13.376 -6.768 -13.120 1.00 89.12 93 GLY A N 1
ATOM 744 C CA . GLY A 1 93 ? 14.024 -5.610 -13.749 1.00 89.12 93 GLY A CA 1
ATOM 745 C C . GLY A 1 93 ? 13.153 -4.354 -13.867 1.00 89.12 93 GLY A C 1
ATOM 746 O O . GLY A 1 93 ? 13.698 -3.289 -14.136 1.00 89.12 93 GLY A O 1
ATOM 747 N N . TYR A 1 94 ? 11.849 -4.451 -13.591 1.00 90.38 94 TYR A N 1
ATOM 748 C CA . TYR A 1 94 ? 10.891 -3.348 -13.744 1.00 90.38 94 TYR A CA 1
ATOM 749 C C . TYR A 1 94 ? 10.274 -2.954 -12.400 1.00 90.38 94 TYR A C 1
ATOM 751 O O . TYR A 1 94 ? 10.477 -1.845 -11.912 1.00 90.38 94 TYR A O 1
ATOM 759 N N . VAL A 1 95 ? 9.623 -3.904 -11.724 1.00 93.25 95 VAL A N 1
ATOM 760 C CA . VAL A 1 95 ? 8.794 -3.624 -10.546 1.00 93.25 95 VAL A CA 1
ATOM 761 C C . VAL A 1 95 ? 9.636 -3.138 -9.370 1.00 93.25 95 VAL A C 1
ATOM 763 O O . VAL A 1 95 ? 10.442 -3.884 -8.800 1.00 93.25 95 VAL A O 1
ATOM 766 N N . SER A 1 96 ? 9.420 -1.886 -8.976 1.00 94.44 96 SER A N 1
ATOM 767 C CA . SER A 1 96 ? 10.109 -1.279 -7.834 1.00 94.44 96 SER A CA 1
ATOM 768 C C . SER A 1 96 ? 9.530 -1.749 -6.494 1.00 94.44 96 SER A C 1
ATOM 770 O O . SER A 1 96 ? 8.347 -2.078 -6.363 1.00 94.44 96 SER A O 1
ATOM 772 N N . ILE A 1 97 ? 10.354 -1.742 -5.444 1.00 94.88 97 ILE A N 1
ATOM 773 C CA . ILE A 1 97 ? 9.909 -2.132 -4.097 1.00 94.88 97 ILE A CA 1
ATOM 774 C C . ILE A 1 97 ? 8.916 -1.123 -3.522 1.00 94.88 97 ILE A C 1
ATOM 776 O O . ILE A 1 97 ? 7.985 -1.505 -2.810 1.00 94.88 97 ILE A O 1
ATOM 780 N N . GLU A 1 98 ? 9.058 0.156 -3.862 1.00 94.50 98 GLU A N 1
ATOM 781 C CA . GLU A 1 98 ? 8.106 1.193 -3.480 1.00 94.50 98 GLU A CA 1
ATOM 782 C C . GLU A 1 98 ? 6.695 0.894 -3.966 1.00 94.50 98 GLU A C 1
ATOM 784 O O . GLU A 1 98 ? 5.752 1.190 -3.236 1.00 94.50 98 GLU A O 1
ATOM 789 N N . GLN A 1 99 ? 6.540 0.294 -5.147 1.00 94.19 99 GLN A N 1
ATOM 790 C CA . GLN A 1 99 ? 5.227 -0.038 -5.701 1.00 94.19 99 GLN A CA 1
ATOM 791 C C . GLN A 1 99 ? 4.570 -1.203 -4.968 1.00 94.19 99 GLN A C 1
ATOM 793 O O . GLN A 1 99 ? 3.375 -1.154 -4.663 1.00 94.19 99 GLN A O 1
ATOM 798 N N . LEU A 1 100 ? 5.363 -2.197 -4.558 1.00 96.00 100 LEU A N 1
ATOM 799 C CA . LEU A 1 100 ? 4.882 -3.264 -3.678 1.00 96.00 100 LEU A CA 1
ATOM 800 C C . LEU A 1 100 ? 4.416 -2.699 -2.330 1.00 96.00 100 LEU A C 1
ATOM 802 O O . LEU A 1 100 ? 3.333 -3.042 -1.853 1.00 96.00 100 LEU A O 1
ATOM 806 N N . ILE A 1 101 ? 5.210 -1.804 -1.730 1.00 97.00 101 ILE A N 1
ATOM 807 C CA . ILE A 1 101 ? 4.867 -1.130 -0.469 1.00 97.00 101 ILE A CA 1
ATOM 808 C C . ILE A 1 101 ? 3.617 -0.264 -0.646 1.00 97.00 101 ILE A C 1
ATOM 810 O O . ILE A 1 101 ? 2.740 -0.274 0.218 1.00 97.00 101 ILE A O 1
ATOM 814 N N . TRP A 1 102 ? 3.520 0.470 -1.754 1.00 96.62 102 TRP A N 1
ATOM 815 C CA . TRP A 1 102 ? 2.402 1.354 -2.057 1.00 96.62 102 TRP A CA 1
ATOM 816 C C . TRP A 1 102 ? 1.089 0.594 -2.143 1.00 96.62 102 TRP A C 1
ATOM 818 O O . TRP A 1 102 ? 0.163 0.915 -1.395 1.00 96.62 102 TRP A O 1
ATOM 828 N N . LEU A 1 103 ? 1.009 -0.448 -2.972 1.00 96.75 103 LEU A N 1
ATOM 829 C CA . LEU A 1 103 ? -0.249 -1.168 -3.133 1.00 96.75 103 LEU A CA 1
ATOM 830 C C . LEU A 1 103 ? -0.602 -1.988 -1.885 1.00 96.75 103 LEU A C 1
ATOM 832 O O . LEU A 1 103 ? -1.776 -2.066 -1.513 1.00 96.75 103 LEU A O 1
ATOM 836 N N . PHE A 1 104 ? 0.401 -2.538 -1.189 1.00 98.06 104 PHE A N 1
ATOM 837 C CA . PHE A 1 104 ? 0.194 -3.157 0.120 1.00 98.06 104 PHE A CA 1
ATOM 838 C C . PHE A 1 104 ? -0.438 -2.165 1.104 1.00 98.06 104 PHE A C 1
ATOM 840 O O . PHE A 1 104 ? -1.475 -2.467 1.696 1.00 98.06 104 PHE A O 1
ATOM 847 N N . LEU A 1 105 ? 0.153 -0.976 1.270 1.00 98.38 105 LEU A N 1
ATOM 848 C CA . LEU A 1 105 ? -0.351 0.034 2.198 1.00 98.38 105 LEU A CA 1
ATOM 849 C C . LEU A 1 105 ? -1.710 0.577 1.770 1.00 98.38 10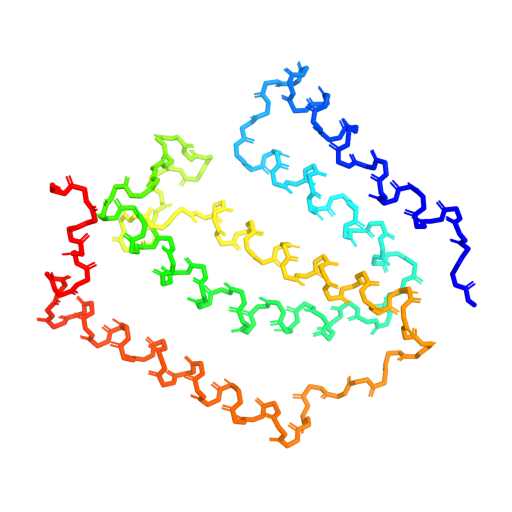5 LEU A C 1
ATOM 851 O O . LEU A 1 105 ? -2.541 0.824 2.638 1.00 98.38 105 LEU A O 1
ATOM 855 N N . PHE A 1 106 ? -1.965 0.719 0.471 1.00 97.94 106 PHE A N 1
ATOM 856 C CA . PHE A 1 106 ? -3.268 1.114 -0.053 1.00 97.94 106 PHE A CA 1
ATOM 857 C C . PHE A 1 106 ? -4.359 0.115 0.356 1.00 97.94 106 PHE A C 1
ATOM 859 O O . PHE A 1 106 ? -5.342 0.494 0.996 1.00 97.94 106 PHE A O 1
ATOM 866 N N . ILE A 1 107 ? -4.166 -1.177 0.068 1.00 97.56 107 ILE A N 1
ATOM 867 C CA . ILE A 1 107 ? -5.147 -2.219 0.411 1.00 97.56 107 ILE A CA 1
ATOM 868 C C . ILE A 1 107 ? -5.276 -2.367 1.928 1.00 97.56 107 ILE A C 1
ATOM 870 O O . ILE A 1 107 ? -6.389 -2.474 2.447 1.00 97.56 107 ILE A O 1
ATOM 874 N N . TYR A 1 108 ? -4.156 -2.335 2.653 1.00 98.25 108 TYR A N 1
ATOM 875 C CA . TYR A 1 108 ? -4.156 -2.392 4.111 1.00 98.25 108 TYR A CA 1
ATOM 876 C C . TYR A 1 108 ? -4.928 -1.214 4.717 1.00 98.25 108 TYR A C 1
ATOM 878 O O . TYR A 1 108 ? -5.768 -1.416 5.593 1.00 98.25 108 TYR A O 1
ATOM 886 N N . PHE A 1 109 ? -4.689 0.007 4.229 1.00 98.31 109 PHE A N 1
ATOM 887 C CA . PHE A 1 109 ? -5.369 1.216 4.682 1.00 98.31 109 PHE A CA 1
ATOM 888 C C . PHE A 1 109 ? -6.880 1.129 4.458 1.00 98.31 109 PHE A C 1
ATOM 890 O O . PHE A 1 109 ? -7.643 1.376 5.390 1.00 98.31 109 PHE A O 1
ATOM 897 N N . VAL A 1 110 ? -7.322 0.716 3.266 1.00 96.62 110 VAL A N 1
ATOM 898 C CA . VAL A 1 110 ? -8.750 0.525 2.966 1.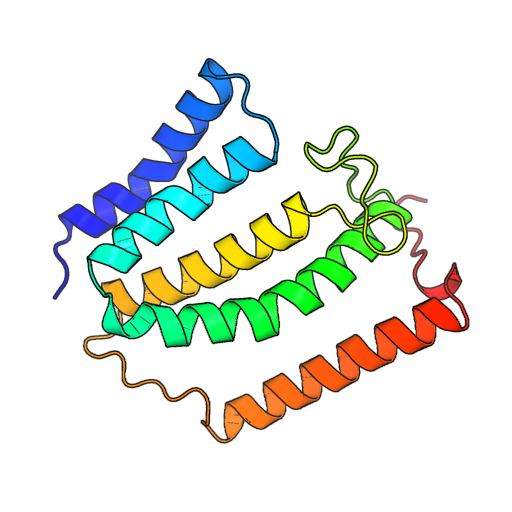00 96.62 110 VAL A CA 1
ATOM 899 C C . VAL A 1 110 ? -9.367 -0.532 3.886 1.00 96.62 110 VAL A C 1
ATOM 901 O O . VAL A 1 110 ? -10.440 -0.311 4.451 1.00 96.62 110 VAL A O 1
ATOM 904 N N . GLY A 1 111 ? -8.677 -1.656 4.094 1.00 95.31 111 GLY A N 1
ATOM 905 C CA . GLY A 1 111 ? -9.150 -2.728 4.967 1.00 95.31 111 GLY A CA 1
ATOM 906 C C . GLY A 1 111 ? -9.290 -2.287 6.425 1.00 95.31 111 GLY A C 1
ATOM 907 O O . GLY A 1 111 ? -10.349 -2.468 7.026 1.00 95.31 111 GLY A O 1
ATOM 908 N N . ILE A 1 112 ? -8.261 -1.652 6.998 1.00 96.06 112 ILE A N 1
ATOM 909 C CA . ILE A 1 112 ? -8.309 -1.198 8.394 1.00 96.06 112 ILE A CA 1
ATOM 910 C C . ILE A 1 112 ? -9.286 -0.029 8.567 1.00 96.06 112 ILE A C 1
ATOM 912 O O . ILE A 1 112 ? -9.948 0.063 9.598 1.00 96.06 112 ILE A O 1
ATOM 916 N N . PHE A 1 113 ? -9.443 0.831 7.557 1.00 96.00 113 PHE A N 1
ATOM 917 C CA . PHE A 1 113 ? -10.468 1.874 7.535 1.00 96.00 113 PHE A CA 1
ATOM 918 C C . PHE A 1 113 ? -11.871 1.279 7.627 1.00 96.00 113 PHE A C 1
ATOM 920 O O . PHE A 1 113 ? -12.656 1.688 8.487 1.00 96.00 113 PHE A O 1
ATOM 927 N N . TYR A 1 114 ? -12.174 0.286 6.789 1.00 93.62 114 TYR A N 1
ATOM 928 C CA . TYR A 1 114 ? -13.471 -0.380 6.813 1.00 93.62 114 TYR A CA 1
ATOM 929 C C . TYR A 1 114 ? -13.742 -1.004 8.185 1.00 93.62 114 TYR A C 1
ATOM 931 O O . TYR A 1 114 ? -14.783 -0.769 8.801 1.00 93.62 114 TYR A O 1
ATOM 939 N N . GLU A 1 115 ? -12.745 -1.706 8.719 1.00 92.88 115 GLU A N 1
ATOM 940 C CA . GLU A 1 115 ? -12.823 -2.301 10.043 1.00 92.88 115 GLU A CA 1
ATOM 941 C C . GLU A 1 115 ? -13.079 -1.259 11.138 1.00 92.88 115 GLU A C 1
ATOM 943 O O . GLU A 1 115 ? -13.936 -1.460 11.992 1.00 92.88 115 GLU A O 1
ATOM 948 N N . VAL A 1 116 ? -12.374 -0.132 11.147 1.00 93.25 116 VAL A N 1
ATOM 949 C CA . VAL A 1 116 ? -12.517 0.884 12.200 1.00 93.25 116 VAL A CA 1
ATOM 950 C C . VAL A 1 116 ? -13.886 1.571 12.160 1.00 93.25 116 VAL A C 1
ATOM 952 O O . VAL A 1 116 ? -14.484 1.799 13.217 1.00 93.25 116 VAL A O 1
ATOM 955 N N . PHE A 1 117 ? -14.389 1.917 10.974 1.00 92.88 117 PHE A N 1
ATOM 956 C CA . PHE A 1 117 ? -15.571 2.776 10.849 1.00 92.88 117 PHE A CA 1
ATOM 957 C C . PHE A 1 117 ? -16.884 2.026 10.624 1.00 92.88 117 PHE A C 1
ATOM 959 O O . PHE A 1 117 ? -17.923 2.496 11.095 1.00 92.88 117 PHE A O 1
ATOM 966 N N . PHE A 1 118 ? -16.856 0.873 9.956 1.00 89.69 118 PHE A N 1
ATOM 967 C CA . PHE A 1 118 ? -18.066 0.144 9.566 1.00 89.69 118 PHE A CA 1
ATOM 968 C C . PHE A 1 118 ? -18.305 -1.101 10.419 1.00 89.69 118 PHE A C 1
ATOM 970 O O . PHE A 1 118 ? -19.458 -1.402 10.734 1.00 89.69 118 PHE A O 1
ATOM 977 N N . ASP A 1 119 ? -17.247 -1.771 10.886 1.00 83.06 119 ASP A N 1
ATOM 978 C CA . ASP A 1 119 ? -17.385 -3.012 11.648 1.00 83.06 119 ASP A CA 1
ATOM 979 C C . ASP A 1 119 ? -17.169 -2.870 13.154 1.00 83.06 119 ASP A C 1
ATOM 981 O O . ASP A 1 119 ? -16.135 -2.424 13.653 1.00 83.06 119 ASP A O 1
ATOM 985 N N . ARG A 1 120 ? -18.140 -3.356 13.934 1.00 70.81 120 ARG A N 1
ATOM 986 C CA . ARG A 1 120 ? -18.080 -3.280 15.405 1.00 70.81 120 ARG A CA 1
ATOM 987 C C . ARG A 1 120 ? -17.103 -4.276 16.024 1.00 70.81 120 ARG A C 1
ATOM 989 O O . ARG A 1 120 ? -16.623 -4.033 17.126 1.00 70.81 120 ARG A O 1
ATOM 996 N N . LYS A 1 121 ? -16.830 -5.398 15.356 1.00 77.00 121 LYS A N 1
ATOM 997 C CA . LYS A 1 121 ? -15.935 -6.454 15.846 1.00 77.00 121 LYS A CA 1
ATOM 998 C C . LYS A 1 121 ? -15.092 -6.987 14.692 1.00 77.00 121 LYS A C 1
ATOM 1000 O O . LYS A 1 121 ? -15.643 -7.211 13.620 1.00 77.00 121 LYS A O 1
ATOM 1005 N N . CYS A 1 122 ? -13.804 -7.243 14.936 1.00 76.69 122 CYS A N 1
ATOM 1006 C CA . CYS A 1 122 ? -12.899 -7.934 14.004 1.00 76.69 122 CYS A CA 1
ATOM 1007 C C . CYS A 1 122 ? -13.310 -9.413 13.878 1.00 76.69 122 CYS A C 1
ATOM 1009 O O . CYS A 1 122 ? -12.653 -10.305 14.407 1.00 76.69 122 CYS A O 1
ATOM 1011 N N . THR A 1 123 ? -14.475 -9.674 13.289 1.00 70.12 123 THR A N 1
ATOM 1012 C CA . THR A 1 123 ? -15.095 -11.011 13.253 1.00 70.12 123 THR A CA 1
ATOM 1013 C C . THR A 1 123 ? -15.014 -11.669 11.889 1.00 70.12 123 THR A C 1
ATOM 1015 O O . THR A 1 123 ? -15.282 -12.868 11.777 1.00 70.12 123 THR A O 1
ATOM 1018 N N . HIS A 1 124 ? -14.594 -10.922 10.866 1.00 70.31 124 HIS A N 1
ATOM 1019 C CA . HIS A 1 124 ? -14.357 -11.469 9.541 1.00 70.31 124 HIS A CA 1
ATOM 1020 C C . HIS A 1 124 ? -13.227 -12.489 9.595 1.00 70.31 124 HIS A C 1
ATOM 1022 O O . HIS A 1 124 ? -12.109 -12.213 10.031 1.00 70.31 124 HIS A O 1
ATOM 1028 N N . LYS A 1 125 ? -13.543 -13.713 9.174 1.00 70.25 125 LYS A N 1
ATOM 1029 C CA . LYS A 1 125 ? -12.585 -14.813 9.120 1.00 70.25 125 LYS A CA 1
ATOM 1030 C C . LYS A 1 125 ? -11.958 -14.849 7.730 1.00 70.25 125 LYS A C 1
ATOM 1032 O O . LYS A 1 125 ? -12.675 -14.990 6.742 1.00 70.25 125 LYS A O 1
ATOM 1037 N N . LEU A 1 126 ? -10.627 -14.890 7.672 1.00 69.12 126 LEU A N 1
ATOM 1038 C CA . LEU A 1 126 ? -9.837 -15.146 6.451 1.00 69.12 126 LEU A CA 1
ATOM 1039 C C . LEU A 1 126 ? -10.133 -16.504 5.779 1.00 69.12 126 LEU A C 1
ATOM 1041 O O . LEU A 1 126 ? -9.610 -16.802 4.715 1.00 69.12 126 LEU A O 1
ATOM 1045 N N . TYR A 1 127 ? -10.974 -17.340 6.387 1.00 65.31 127 TYR A N 1
ATOM 1046 C CA . TYR A 1 127 ? -11.308 -18.681 5.906 1.00 65.31 127 TYR A CA 1
ATOM 1047 C C . TYR A 1 127 ? -12.743 -18.800 5.383 1.00 65.31 127 TYR A C 1
ATOM 1049 O O . TYR A 1 127 ? -13.252 -19.912 5.236 1.00 65.31 127 TYR A O 1
ATOM 1057 N N . ALA A 1 128 ? -13.422 -17.677 5.120 1.00 76.50 128 ALA A N 1
ATOM 1058 C CA . ALA A 1 128 ? -14.753 -17.707 4.527 1.00 76.50 128 ALA A CA 1
ATOM 1059 C C . ALA A 1 128 ? -14.738 -18.515 3.209 1.00 76.50 128 ALA A C 1
ATOM 1061 O O . ALA A 1 128 ? -13.832 -18.324 2.394 1.00 76.50 128 ALA A O 1
ATOM 1062 N N . PRO A 1 129 ? -15.735 -19.385 2.944 1.00 76.81 129 PRO A N 1
ATOM 1063 C CA . PRO A 1 129 ? -15.745 -20.228 1.744 1.00 76.81 129 PRO A CA 1
ATOM 1064 C C . PRO A 1 129 ? -15.605 -19.431 0.442 1.00 76.81 129 PRO A C 1
ATOM 1066 O O . PRO A 1 129 ? -14.914 -19.861 -0.473 1.00 76.81 129 PRO A O 1
ATOM 1069 N N . LYS A 1 130 ? -16.194 -18.229 0.391 1.00 83.19 130 LYS A N 1
ATOM 1070 C CA . LYS A 1 130 ? -16.111 -17.324 -0.763 1.00 83.19 130 LYS A CA 1
ATOM 1071 C C . LYS A 1 130 ? -14.697 -16.788 -1.008 1.00 83.19 130 LYS A C 1
ATOM 1073 O O . LYS A 1 130 ? -14.309 -16.608 -2.157 1.00 83.19 130 LYS A O 1
ATOM 1078 N N . LEU A 1 131 ? -13.915 -16.585 0.055 1.00 85.56 131 LEU A N 1
ATOM 1079 C CA . LEU A 1 131 ? -12.544 -16.090 -0.054 1.00 85.56 131 LEU A CA 1
ATOM 1080 C C . LEU A 1 131 ? -11.625 -17.130 -0.706 1.00 85.56 131 LEU A C 1
ATOM 1082 O O . LEU A 1 131 ? -10.708 -16.757 -1.426 1.00 85.56 131 LEU A O 1
ATOM 1086 N N . LYS A 1 132 ? -11.911 -18.428 -0.532 1.00 87.19 132 LYS A N 1
ATOM 1087 C CA . LYS A 1 132 ? -11.155 -19.501 -1.195 1.00 87.19 132 LYS A CA 1
ATOM 1088 C C . LYS A 1 132 ? -11.220 -19.388 -2.715 1.00 87.19 132 LYS A C 1
ATOM 1090 O O . LYS A 1 132 ? -10.195 -19.543 -3.364 1.00 87.19 132 LYS A O 1
ATOM 1095 N N . TYR A 1 133 ? -12.391 -19.071 -3.271 1.00 90.75 133 TYR A N 1
ATOM 1096 C CA . TYR A 1 133 ? -12.539 -18.872 -4.715 1.00 90.75 133 TYR A CA 1
ATOM 1097 C C . TYR A 1 133 ? -11.800 -17.623 -5.201 1.00 90.75 133 TYR A C 1
ATOM 1099 O O . TYR A 1 133 ? -11.177 -17.669 -6.254 1.00 90.75 133 TYR A O 1
ATOM 1107 N N . ALA A 1 134 ? -11.809 -16.536 -4.422 1.00 90.06 134 ALA A N 1
ATOM 1108 C CA . ALA A 1 134 ? -11.046 -15.332 -4.752 1.00 90.06 134 ALA A CA 1
ATOM 1109 C C . ALA A 1 134 ? -9.529 -15.587 -4.724 1.00 90.06 134 ALA A C 1
ATOM 1111 O O . ALA A 1 134 ? -8.827 -15.194 -5.650 1.00 90.06 134 ALA A O 1
ATOM 1112 N N . ILE A 1 135 ? -9.030 -16.294 -3.704 1.00 91.69 135 ILE A N 1
ATOM 1113 C CA . ILE A 1 135 ? -7.619 -16.696 -3.612 1.00 91.69 135 ILE A CA 1
ATOM 1114 C C . ILE A 1 135 ? -7.260 -17.643 -4.756 1.00 91.69 135 ILE A C 1
ATOM 1116 O O . ILE A 1 135 ? -6.225 -17.466 -5.382 1.00 91.69 135 ILE A O 1
ATOM 1120 N N . PHE A 1 136 ? -8.113 -18.622 -5.065 1.00 93.06 136 PHE A N 1
ATOM 1121 C CA . PHE A 1 136 ? -7.889 -19.524 -6.191 1.00 93.06 136 PHE A CA 1
ATOM 1122 C C . PHE A 1 136 ? -7.817 -18.756 -7.514 1.00 93.06 136 PHE A C 1
ATOM 1124 O O . PHE A 1 136 ? -6.864 -18.937 -8.264 1.00 93.06 136 PHE A O 1
ATOM 1131 N N . GLY A 1 137 ? -8.764 -17.848 -7.769 1.00 94.00 137 GLY A N 1
ATOM 1132 C CA . GLY A 1 137 ? -8.744 -16.981 -8.946 1.00 94.00 137 GLY A CA 1
ATOM 1133 C C . GLY A 1 137 ? -7.474 -16.134 -9.021 1.00 94.00 137 GLY A C 1
ATOM 1134 O O . GLY A 1 137 ? -6.859 -16.057 -10.079 1.00 94.00 137 GLY A O 1
ATOM 1135 N N . LEU A 1 138 ? -7.027 -15.576 -7.892 1.00 94.25 138 LEU A N 1
ATOM 1136 C CA . LEU A 1 138 ? -5.776 -14.826 -7.815 1.00 94.25 138 LEU A CA 1
ATOM 1137 C C . LEU A 1 138 ? -4.555 -15.700 -8.115 1.00 94.25 138 LEU A C 1
ATOM 1139 O O . LEU A 1 138 ? -3.688 -15.282 -8.871 1.00 94.25 138 LEU A O 1
ATOM 1143 N N . VAL A 1 139 ? -4.484 -16.908 -7.554 1.00 94.88 139 VAL A N 1
ATOM 1144 C CA . VAL A 1 139 ? -3.380 -17.849 -7.794 1.00 94.88 139 VAL A CA 1
ATOM 1145 C C . VAL A 1 139 ? -3.352 -18.288 -9.254 1.00 94.88 139 VAL A C 1
ATOM 1147 O O . VAL A 1 139 ? -2.278 -18.341 -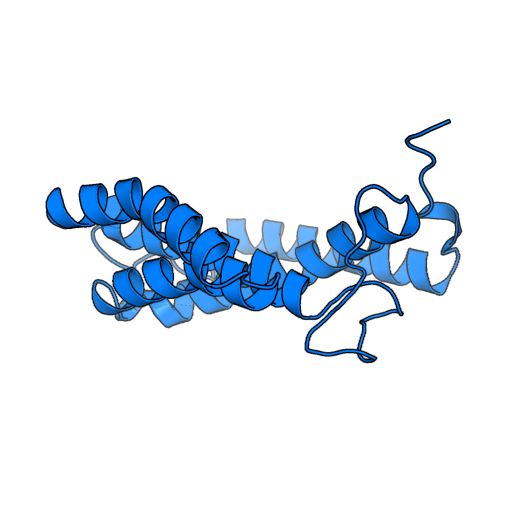9.842 1.00 94.88 139 VAL A O 1
ATOM 1150 N N . VAL A 1 140 ? -4.510 -18.564 -9.857 1.00 95.81 140 VAL A N 1
ATOM 1151 C CA . VAL A 1 140 ? -4.607 -18.904 -11.283 1.00 95.81 140 VAL A CA 1
ATOM 1152 C C . VAL A 1 140 ? -4.165 -17.724 -12.145 1.00 95.81 140 VAL A C 1
ATOM 1154 O O . VAL A 1 140 ? -3.358 -17.909 -13.050 1.00 95.81 140 VAL A O 1
ATOM 1157 N N . PHE A 1 141 ? -4.642 -16.514 -11.849 1.00 94.94 141 PHE A N 1
ATOM 1158 C CA . PHE A 1 141 ? -4.286 -15.311 -12.598 1.00 94.94 141 PHE A CA 1
ATOM 1159 C C . PHE A 1 141 ? -2.793 -14.975 -12.479 1.00 94.94 141 PHE A C 1
ATOM 1161 O O . PHE A 1 141 ? -2.118 -14.776 -13.486 1.00 94.94 141 PHE A O 1
ATOM 1168 N N . PHE A 1 142 ? -2.251 -14.992 -11.261 1.00 95.62 142 PHE A N 1
ATOM 1169 C CA . PHE A 1 142 ? -0.829 -14.764 -11.011 1.00 95.62 142 PHE A CA 1
ATOM 1170 C C . PHE A 1 142 ? 0.040 -15.878 -11.607 1.00 95.62 142 PHE A C 1
ATOM 1172 O O . PHE A 1 142 ? 1.062 -15.599 -12.221 1.00 95.62 142 PHE A O 1
ATOM 1179 N N . GLY A 1 143 ? -0.385 -17.138 -11.504 1.00 95.12 143 GLY A N 1
ATOM 1180 C CA . GLY A 1 143 ? 0.292 -18.266 -12.138 1.00 95.12 143 GLY A CA 1
ATOM 1181 C C . GLY A 1 143 ? 0.325 -18.140 -13.661 1.00 95.12 143 GLY A C 1
ATOM 1182 O O . GLY A 1 143 ? 1.376 -18.342 -14.263 1.00 95.12 143 GLY A O 1
ATOM 1183 N N . ALA A 1 144 ? -0.788 -17.739 -14.280 1.00 94.50 144 ALA A N 1
ATOM 1184 C CA . ALA A 1 144 ? -0.847 -17.465 -15.712 1.00 94.50 144 ALA A CA 1
ATOM 1185 C C . ALA A 1 144 ? 0.118 -16.338 -16.106 1.00 94.50 144 ALA A C 1
ATOM 1187 O O . ALA A 1 144 ? 0.874 -16.503 -17.060 1.00 94.50 144 ALA A O 1
ATOM 1188 N N . PHE A 1 145 ? 0.158 -15.244 -15.338 1.00 94.56 145 PHE A N 1
ATOM 1189 C CA . PHE A 1 145 ? 1.127 -14.165 -15.539 1.00 94.56 145 PHE A CA 1
ATOM 1190 C C . PHE A 1 145 ? 2.576 -14.673 -15.497 1.00 94.56 145 PHE A C 1
ATOM 1192 O O . PHE A 1 145 ? 3.335 -14.400 -16.422 1.00 94.56 145 PHE A O 1
ATOM 1199 N N . ILE A 1 146 ? 2.952 -15.464 -14.485 1.00 94.62 146 ILE A N 1
ATOM 1200 C CA . ILE A 1 146 ? 4.310 -16.022 -14.374 1.00 94.62 146 ILE A CA 1
ATOM 1201 C C . ILE A 1 146 ? 4.632 -16.943 -15.558 1.00 94.62 146 ILE A C 1
ATOM 1203 O O . ILE A 1 146 ? 5.715 -16.847 -16.130 1.00 94.62 146 ILE A O 1
ATOM 1207 N N . ILE A 1 147 ? 3.700 -17.812 -15.961 1.00 94.94 147 ILE A N 1
ATOM 1208 C CA . ILE A 1 147 ? 3.890 -18.699 -17.119 1.00 94.94 147 ILE A CA 1
ATOM 1209 C C . ILE A 1 147 ? 4.119 -17.878 -18.392 1.00 94.94 147 ILE A C 1
ATOM 1211 O O . ILE A 1 147 ? 5.047 -18.173 -19.146 1.00 94.94 147 ILE A O 1
ATOM 1215 N N . VAL A 1 148 ? 3.308 -16.845 -18.635 1.00 93.44 148 VAL A N 1
ATOM 1216 C CA . VAL A 1 148 ? 3.459 -15.976 -19.811 1.00 93.44 148 VAL A CA 1
ATOM 1217 C C . VAL A 1 148 ? 4.784 -15.222 -19.754 1.00 93.44 148 VAL A C 1
ATOM 1219 O O . VAL A 1 148 ? 5.524 -15.250 -20.732 1.00 93.44 148 VAL A O 1
ATOM 1222 N N . HIS A 1 149 ? 5.134 -14.633 -18.610 1.00 91.44 149 HIS A N 1
ATOM 1223 C CA . HIS A 1 149 ? 6.399 -13.923 -18.427 1.00 91.44 149 HIS A CA 1
ATOM 1224 C C . HIS A 1 149 ? 7.616 -14.814 -18.738 1.00 91.44 149 HIS A C 1
ATOM 1226 O O . HIS A 1 149 ? 8.532 -14.382 -19.430 1.00 91.44 149 HIS A O 1
ATOM 1232 N N . LEU A 1 150 ? 7.605 -16.078 -18.298 1.00 91.25 150 LEU A N 1
ATOM 1233 C CA . LEU A 1 150 ? 8.714 -17.014 -18.521 1.00 91.25 150 LEU A CA 1
ATOM 1234 C C . LEU A 1 150 ? 8.760 -17.621 -19.934 1.00 91.25 150 LEU A C 1
ATOM 1236 O O . LEU A 1 150 ? 9.822 -18.070 -20.357 1.00 91.25 150 LEU A O 1
ATOM 1240 N N . THR A 1 151 ? 7.633 -17.686 -20.651 1.00 92.94 151 THR A N 1
ATOM 1241 C CA . THR A 1 151 ? 7.556 -18.366 -21.962 1.00 92.94 151 THR A CA 1
ATOM 1242 C C . THR A 1 151 ? 7.495 -17.409 -23.147 1.00 92.94 151 THR A C 1
ATOM 1244 O O . THR A 1 151 ? 8.107 -17.681 -24.176 1.00 92.94 151 THR A O 1
ATOM 1247 N N . LYS A 1 152 ? 6.737 -16.315 -23.028 1.00 88.69 152 LYS A N 1
ATOM 1248 C CA . LYS A 1 152 ? 6.435 -15.353 -24.096 1.00 88.69 152 LYS A CA 1
ATOM 1249 C C . LYS A 1 152 ? 6.182 -13.958 -23.513 1.00 88.69 152 LYS A C 1
ATOM 1251 O O . LYS A 1 152 ? 5.059 -13.457 -23.564 1.00 88.69 152 LYS A O 1
ATOM 1256 N N . HIS A 1 153 ? 7.223 -13.339 -22.958 1.00 84.50 153 HIS A N 1
ATOM 1257 C CA . HIS A 1 153 ? 7.132 -12.005 -22.349 1.00 84.50 153 HIS A CA 1
ATOM 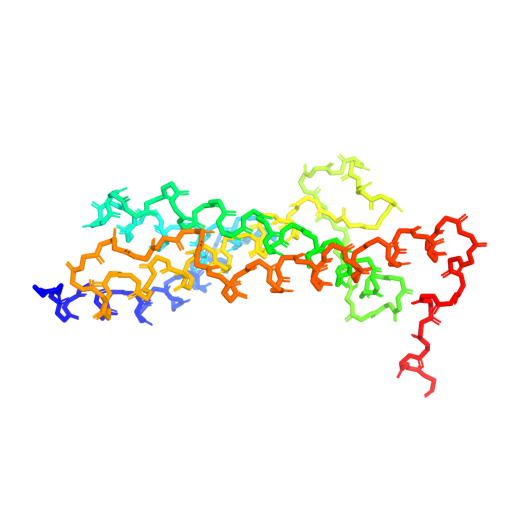1258 C C . HIS A 1 153 ? 6.559 -10.927 -23.292 1.00 84.50 153 HIS A C 1
ATOM 1260 O O . HIS A 1 153 ? 5.812 -10.075 -22.827 1.00 84.50 153 HIS A O 1
ATOM 1266 N N . GLU A 1 154 ? 6.789 -11.037 -24.606 1.00 84.62 154 GLU A N 1
ATOM 1267 C CA . GLU A 1 154 ? 6.229 -10.152 -25.645 1.00 84.62 154 GLU A CA 1
ATOM 1268 C C . GLU A 1 154 ? 4.692 -10.043 -25.604 1.00 84.62 154 GLU A C 1
ATOM 1270 O O . GLU A 1 154 ? 4.128 -9.023 -25.979 1.00 84.62 154 GLU A O 1
ATOM 1275 N N . LEU A 1 155 ? 3.979 -11.069 -25.115 1.00 85.25 155 LEU A N 1
ATOM 1276 C CA . LEU A 1 155 ? 2.515 -11.016 -24.982 1.00 85.25 155 LEU A CA 1
ATOM 1277 C C . LEU A 1 155 ? 2.043 -10.046 -23.888 1.00 85.25 155 LEU A C 1
ATOM 1279 O O . LEU A 1 155 ? 0.859 -9.712 -23.844 1.00 85.25 155 LEU A O 1
ATOM 1283 N N . LEU A 1 156 ? 2.935 -9.643 -22.980 1.00 84.50 156 LEU A N 1
ATOM 1284 C CA . LEU A 1 156 ? 2.646 -8.684 -21.913 1.00 84.50 156 LEU A CA 1
ATOM 1285 C C . LEU A 1 156 ? 2.898 -7.237 -22.367 1.00 84.50 156 LEU A C 1
ATOM 1287 O O . LEU A 1 156 ? 2.396 -6.312 -21.730 1.00 84.50 156 LEU A O 1
ATOM 1291 N N . GLU A 1 157 ? 3.615 -7.036 -23.475 1.00 82.25 157 GLU A N 1
ATOM 1292 C CA . GLU A 1 157 ? 3.872 -5.727 -24.079 1.00 82.25 157 GLU A CA 1
ATOM 1293 C C . GLU A 1 157 ? 2.652 -5.271 -24.891 1.00 82.25 157 GLU A C 1
ATOM 1295 O O . GLU A 1 157 ? 2.549 -5.439 -26.106 1.00 82.25 157 GLU A O 1
ATOM 1300 N N . ILE A 1 158 ? 1.667 -4.714 -24.192 1.00 79.06 158 ILE A N 1
ATOM 1301 C CA . ILE A 1 158 ? 0.463 -4.170 -24.817 1.00 79.06 158 ILE A CA 1
ATOM 1302 C C . ILE A 1 158 ? 0.755 -2.744 -25.308 1.00 79.06 158 ILE A C 1
ATOM 1304 O O . ILE A 1 158 ? 1.017 -1.839 -24.518 1.00 79.06 158 ILE A O 1
ATOM 1308 N N . ASN A 1 159 ? 0.659 -2.515 -26.618 1.00 73.69 159 ASN A N 1
ATOM 1309 C CA . ASN A 1 159 ? 0.806 -1.181 -27.205 1.00 73.69 159 ASN A CA 1
ATOM 1310 C C . ASN A 1 159 ? -0.438 -0.320 -26.936 1.00 73.69 159 ASN A C 1
ATOM 1312 O O . ASN A 1 159 ? -1.379 -0.306 -27.726 1.00 73.69 159 ASN A O 1
ATOM 1316 N N . PHE A 1 160 ? -0.450 0.405 -25.817 1.00 65.50 160 PHE A N 1
ATOM 1317 C CA . PHE A 1 160 ? -1.549 1.318 -25.477 1.00 65.50 160 PHE A CA 1
ATOM 1318 C C . PHE A 1 160 ? -1.478 2.674 -26.199 1.00 65.50 160 PHE A C 1
ATOM 1320 O O . PHE A 1 160 ? -2.505 3.333 -26.339 1.00 65.50 160 PHE A O 1
ATOM 1327 N N . PHE A 1 161 ? -0.291 3.093 -26.655 1.00 63.62 161 PHE A N 1
ATOM 1328 C CA . PHE A 1 161 ? -0.023 4.447 -27.166 1.00 63.62 161 PHE A CA 1
ATOM 1329 C C . PHE A 1 161 ? 0.545 4.449 -28.595 1.00 63.62 161 PHE A C 1
ATOM 1331 O O . PHE A 1 161 ? 1.535 5.126 -28.868 1.00 63.62 161 PHE A O 1
ATOM 1338 N N . THR A 1 162 ? -0.067 3.667 -29.491 1.00 57.34 162 THR A N 1
ATOM 1339 C CA . THR A 1 162 ? 0.174 3.795 -30.946 1.00 57.34 162 THR A CA 1
ATOM 1340 C C . THR A 1 162 ? -0.732 4.848 -31.560 1.00 57.34 162 THR A C 1
ATOM 1342 O O . THR A 1 162 ? -1.875 4.991 -31.069 1.00 57.34 162 THR A O 1
#

Secondary structure (DSSP, 8-state):
---HHHHHHHHHHHHHHHHHHHHTT--HHHHHIIIIIHHHHHHHHH-GGGHHHHHHHHHHHHHHHHHHHHHHHHHTTS---S--TTTT-EETTTEEHHHHHHHHHHHHHHHHHHHHHT-SS----TT-HHHHHHHHHHHHHHHHHHHHHHH-GGGG------

Sequence (162 aa):
MVSKKHLLFILLWPIIATVLSFLLKANTLASTLLFFGIPAVYLSFLKKDCIKMVSIFAVIFGIPFAIILDYVMEITGGWYIPKSVFDPFRLFGYVSIEQLIWLFLFIYFVGIFYEVFFDRKCTHKLYAPKLKYAIFGLVVFFGAFIIVHLTKHELLEINFFT

pLDDT: mean 91.13, std 8.42, range [57.16, 98.38]